Protein AF-B4HTA6-F1 (afdb_monomer_lite)

Organism: Drosophila sechellia (NCBI:txid7238)

pLDDT: mean 79.47, std 12.35, range [54.22, 97.88]

Radius of gyration: 22.03 Å; chains: 1; bounding box: 57×54×31 Å

Sequence (91 aa):
MRVFLLYSIYLLLVLSPSLVQGQGHVLDKPVTELCLTCICEAISGCNATAICTSSEKGTCGIFRITWGYWVDAGKLTVNGEHPDSLHQLRQ

Structure (mmCIF, N/CA/C/O backbone):
data_AF-B4HTA6-F1
#
_entry.id   AF-B4HTA6-F1
#
loop_
_atom_site.group_PDB
_atom_site.id
_atom_site.type_symbol
_atom_site.label_atom_id
_atom_site.label_alt_id
_atom_site.label_comp_id
_atom_site.label_asym_id
_atom_site.label_entity_id
_atom_site.label_seq_id
_atom_site.pdbx_PDB_ins_code
_atom_site.Cartn_x
_atom_site.Cartn_y
_atom_site.Cartn_z
_atom_site.occupancy
_atom_site.B_iso_or_equiv
_atom_site.auth_seq_id
_atom_site.auth_comp_id
_atom_site.auth_asym_id
_atom_site.auth_atom_id
_atom_site.pdbx_PDB_model_num
ATOM 1 N N . MET A 1 1 ? -44.129 -39.165 -1.274 1.00 64.00 1 MET A N 1
ATOM 2 C CA . MET A 1 1 ? -42.700 -39.200 -0.879 1.00 64.00 1 MET A CA 1
ATOM 3 C C . MET A 1 1 ? -41.854 -38.167 -1.628 1.00 64.00 1 MET A C 1
ATOM 5 O O . MET A 1 1 ? -41.303 -37.300 -0.976 1.00 64.00 1 MET A O 1
ATOM 9 N N . ARG A 1 2 ? -41.817 -38.159 -2.972 1.00 76.62 2 ARG A N 1
ATOM 10 C CA . ARG A 1 2 ? -41.030 -37.175 -3.755 1.00 76.62 2 ARG A CA 1
ATOM 11 C C . ARG A 1 2 ? -41.416 -35.707 -3.515 1.00 76.62 2 ARG A C 1
ATOM 13 O O . ARG A 1 2 ? -40.539 -34.876 -3.353 1.00 76.62 2 ARG A O 1
ATOM 20 N N . VAL A 1 3 ? -42.711 -35.407 -3.413 1.00 78.56 3 VAL A N 1
ATOM 21 C CA . VAL A 1 3 ? -43.210 -34.036 -3.173 1.00 78.56 3 VAL A CA 1
ATOM 22 C C . VAL A 1 3 ? -42.807 -33.510 -1.790 1.00 78.56 3 VAL A C 1
ATOM 24 O O . VAL A 1 3 ? -42.379 -32.371 -1.667 1.00 78.56 3 VAL A O 1
ATOM 27 N N . PHE A 1 4 ? -42.856 -34.367 -0.767 1.00 80.88 4 PHE A N 1
ATOM 28 C CA . PHE A 1 4 ? -42.405 -34.022 0.584 1.00 80.88 4 PHE A CA 1
ATOM 29 C C . PHE A 1 4 ? -40.897 -33.755 0.636 1.00 80.88 4 PHE A C 1
ATOM 31 O O . PHE A 1 4 ? -40.474 -32.808 1.290 1.00 80.88 4 PHE A O 1
ATOM 38 N N . LEU A 1 5 ? -40.102 -34.535 -0.107 1.00 81.81 5 LEU A N 1
ATOM 39 C CA . LEU A 1 5 ? -38.659 -34.310 -0.222 1.00 81.81 5 LEU A CA 1
ATOM 40 C C . LEU A 1 5 ? -38.356 -32.962 -0.887 1.00 81.81 5 LEU A C 1
ATOM 42 O O . LEU A 1 5 ? -37.555 -32.192 -0.366 1.00 81.81 5 LEU A O 1
ATOM 46 N N . LEU A 1 6 ? -39.057 -32.625 -1.972 1.00 85.38 6 LEU A N 1
ATOM 47 C CA . LEU A 1 6 ? -38.902 -31.331 -2.645 1.00 85.38 6 LEU A CA 1
ATOM 48 C C . LEU A 1 6 ? -39.286 -30.159 -1.733 1.00 85.38 6 LEU A C 1
ATOM 50 O O . LEU A 1 6 ? -38.567 -29.165 -1.681 1.00 85.38 6 LEU A O 1
ATOM 54 N N . TYR A 1 7 ? -40.368 -30.302 -0.964 1.00 88.81 7 TYR A N 1
ATOM 55 C CA . TYR A 1 7 ? -40.807 -29.282 -0.013 1.00 88.81 7 TYR A CA 1
ATOM 56 C C . TYR A 1 7 ? -39.805 -29.092 1.135 1.00 88.81 7 TYR A C 1
ATOM 58 O O . TYR A 1 7 ? -39.495 -27.961 1.502 1.00 88.81 7 TYR A O 1
ATOM 66 N N . SER A 1 8 ? -39.234 -30.187 1.654 1.00 83.94 8 SER A N 1
ATOM 67 C CA . SER A 1 8 ? -38.193 -30.120 2.688 1.00 83.94 8 SER A CA 1
ATOM 68 C C . SER A 1 8 ? -36.900 -29.464 2.195 1.00 83.94 8 SER A C 1
ATOM 70 O O . SER A 1 8 ? -36.323 -28.654 2.911 1.00 83.94 8 SER A O 1
ATOM 72 N N . ILE A 1 9 ? -36.475 -29.744 0.958 1.00 85.81 9 ILE A N 1
ATOM 73 C CA . ILE A 1 9 ? -35.273 -29.142 0.361 1.00 85.81 9 ILE A CA 1
ATOM 74 C C . ILE A 1 9 ? -35.496 -27.645 0.117 1.00 85.81 9 ILE A C 1
ATOM 76 O O . ILE A 1 9 ? -34.625 -26.836 0.422 1.00 85.81 9 ILE A O 1
ATOM 80 N N . TYR A 1 10 ? -36.678 -27.264 -0.372 1.00 85.88 10 TYR A N 1
ATOM 81 C CA . TYR A 1 10 ? -37.047 -25.864 -0.578 1.00 85.88 10 TYR A CA 1
ATOM 82 C C . TYR A 1 10 ? -37.037 -25.065 0.734 1.00 85.88 10 TYR A C 1
ATOM 84 O O . TYR A 1 10 ? -36.451 -23.988 0.792 1.00 85.88 10 TYR A O 1
ATOM 92 N N . LEU A 1 11 ? -37.600 -25.620 1.812 1.00 84.44 11 LEU A N 1
ATOM 93 C CA . LEU A 1 11 ? -37.574 -25.001 3.142 1.00 84.44 11 LEU A CA 1
ATOM 94 C C . LEU A 1 11 ? -36.149 -24.797 3.674 1.00 84.44 11 LEU A C 1
ATOM 96 O O . LEU A 1 11 ? -35.860 -23.742 4.231 1.00 84.44 11 LEU A O 1
ATOM 100 N N . LEU A 1 12 ? -35.255 -25.769 3.469 1.00 81.00 12 LEU A N 1
ATOM 101 C CA . LEU A 1 12 ? -33.850 -25.671 3.881 1.00 81.00 12 LEU A CA 1
ATOM 102 C C . LEU A 1 12 ? -33.072 -24.607 3.090 1.00 81.00 12 LEU A C 1
ATOM 104 O O . LEU A 1 12 ? -32.228 -23.929 3.669 1.00 81.00 12 LEU A O 1
ATOM 108 N N . LEU A 1 13 ? -33.377 -24.429 1.800 1.00 77.06 13 LEU A N 1
ATOM 109 C CA . LEU A 1 13 ? -32.767 -23.395 0.952 1.00 77.06 13 LEU A CA 1
ATOM 110 C C . LEU A 1 13 ? -33.269 -21.980 1.280 1.00 77.06 13 LEU A C 1
ATOM 112 O O . LEU A 1 13 ? -32.521 -21.019 1.142 1.00 77.06 13 LEU A O 1
ATOM 116 N N . VAL A 1 14 ? -34.528 -21.839 1.705 1.00 78.06 14 VAL A N 1
ATOM 117 C CA . VAL A 1 14 ? -35.120 -20.533 2.056 1.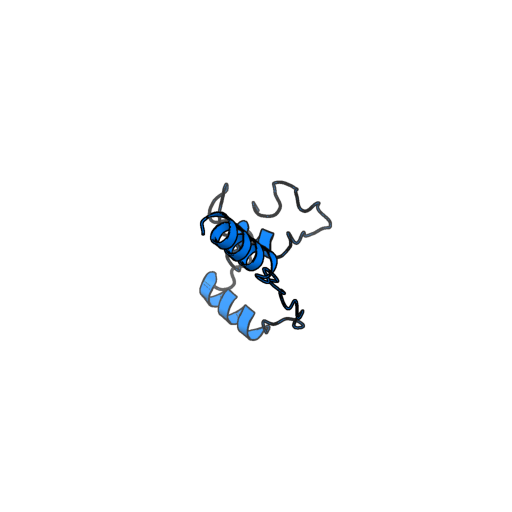00 78.06 14 VAL A CA 1
ATOM 118 C C . VAL A 1 14 ? -34.740 -20.100 3.476 1.00 78.06 14 VAL A C 1
ATOM 120 O O . VAL A 1 14 ? -34.577 -18.910 3.729 1.00 78.06 14 VAL A O 1
ATOM 123 N N . LEU A 1 15 ? -34.581 -21.050 4.404 1.00 70.38 15 LEU A N 1
ATOM 124 C CA . LEU A 1 15 ? -34.204 -20.775 5.795 1.00 70.38 15 LEU A CA 1
ATOM 125 C C . LEU A 1 15 ? -32.694 -20.730 6.029 1.00 70.38 15 LEU A C 1
ATOM 127 O O . LEU A 1 15 ? -32.284 -20.370 7.131 1.00 70.38 15 LEU A O 1
ATOM 131 N N . SER A 1 16 ? -31.861 -21.088 5.046 1.00 70.75 16 SER A N 1
ATOM 132 C CA . SER A 1 16 ? -30.418 -20.917 5.186 1.00 70.75 16 SER A CA 1
ATOM 133 C C . SER A 1 16 ? -30.111 -19.421 5.275 1.00 70.75 16 SER A C 1
ATOM 135 O O . SER A 1 16 ? -30.336 -18.701 4.297 1.00 70.75 16 SER A O 1
ATOM 137 N N . PRO A 1 17 ? -29.596 -18.921 6.410 1.00 61.41 17 PRO A N 1
ATOM 138 C CA . PRO A 1 17 ? -29.192 -17.539 6.497 1.00 61.41 17 PRO A CA 1
ATOM 139 C C . PRO A 1 17 ? -27.891 -17.424 5.709 1.00 61.41 17 PRO A C 1
ATOM 141 O O . PRO A 1 17 ? -26.800 -17.563 6.255 1.00 61.41 17 PRO A O 1
ATOM 144 N N . SER A 1 18 ? -27.974 -17.113 4.418 1.00 58.81 18 SER A N 1
ATOM 145 C CA . SER A 1 18 ? -26.861 -16.472 3.713 1.00 58.81 18 SER A CA 1
ATOM 146 C C . SER A 1 18 ? -26.736 -15.018 4.184 1.00 58.81 18 SER A C 1
ATOM 148 O O . SER A 1 18 ? -26.652 -14.093 3.387 1.00 58.81 18 SER A O 1
ATOM 150 N N . LEU A 1 19 ? -26.760 -14.802 5.500 1.00 55.56 19 LEU A N 1
ATOM 151 C CA . LEU A 1 19 ? -26.449 -13.533 6.119 1.00 55.56 19 LEU A CA 1
ATOM 152 C C . LEU A 1 19 ? -24.952 -13.571 6.417 1.00 55.56 19 LEU A C 1
ATOM 154 O O . LEU A 1 19 ? -24.524 -13.815 7.544 1.00 55.56 19 LEU A O 1
ATOM 158 N N . VAL A 1 20 ? -24.140 -13.362 5.377 1.00 62.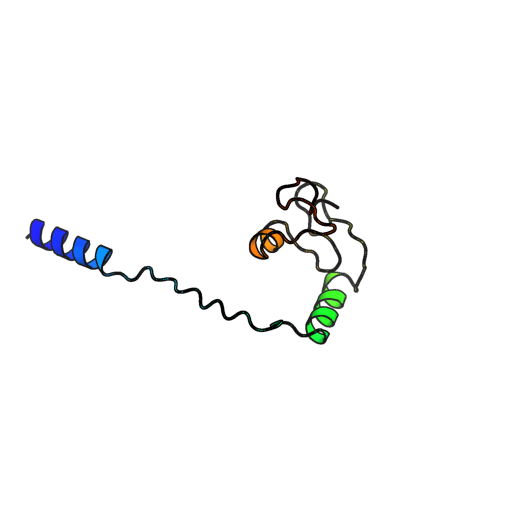06 20 VAL A N 1
ATOM 159 C CA . VAL A 1 20 ? -22.770 -12.883 5.578 1.00 62.06 20 VAL A CA 1
ATOM 160 C C . VAL A 1 20 ? -22.917 -11.470 6.130 1.00 62.06 20 VAL A C 1
ATOM 162 O O . VAL A 1 20 ? -22.942 -10.485 5.398 1.00 62.06 20 VAL A O 1
ATOM 165 N N . GLN A 1 21 ? -23.116 -11.371 7.440 1.00 59.12 21 GLN A N 1
ATOM 166 C CA . GLN A 1 21 ? -23.070 -10.103 8.137 1.00 59.12 21 GLN A CA 1
ATOM 167 C C . GLN A 1 21 ? -21.592 -9.759 8.278 1.00 59.12 21 GLN A C 1
ATOM 169 O O . GLN A 1 21 ? -20.937 -10.151 9.241 1.00 59.12 21 GLN A O 1
ATOM 174 N N . GLY A 1 22 ? -21.042 -9.086 7.265 1.00 59.34 22 GLY A N 1
ATOM 175 C CA . GLY A 1 22 ? -19.739 -8.451 7.386 1.00 59.34 22 GLY A CA 1
ATOM 176 C C . GLY A 1 22 ? -19.832 -7.449 8.529 1.00 59.34 22 GLY A C 1
ATOM 177 O O . GLY A 1 22 ? -20.447 -6.396 8.376 1.00 59.34 22 GLY A O 1
ATOM 178 N N . GLN A 1 23 ? -19.293 -7.790 9.700 1.00 58.50 23 GLN A N 1
ATOM 179 C CA . GLN A 1 23 ? -19.131 -6.830 10.782 1.00 58.50 23 GLN A CA 1
ATOM 180 C C . GLN A 1 23 ? -18.074 -5.822 10.329 1.00 58.50 23 GLN A C 1
ATOM 182 O O . GLN A 1 23 ? -16.884 -5.992 10.575 1.00 58.50 23 GLN A O 1
ATOM 187 N N . GLY A 1 24 ? -18.518 -4.783 9.623 1.00 56.38 24 GLY A N 1
ATOM 188 C CA . GLY A 1 24 ? -17.732 -3.601 9.296 1.00 56.38 24 GLY A CA 1
ATOM 189 C C . GLY A 1 24 ? -17.501 -2.770 10.551 1.00 56.38 24 GLY A C 1
ATOM 190 O O . GLY A 1 24 ? -17.972 -1.642 10.646 1.00 56.38 24 GLY A O 1
ATOM 191 N N . HIS A 1 25 ? -16.812 -3.332 11.543 1.00 55.97 25 HIS A N 1
ATOM 192 C CA . HIS A 1 25 ? -16.160 -2.508 12.543 1.00 55.97 25 HIS A CA 1
ATOM 193 C C . HIS A 1 25 ? -15.028 -1.793 11.807 1.00 55.97 25 HIS A C 1
ATOM 195 O O . HIS A 1 25 ? -13.989 -2.387 11.520 1.00 55.97 25 HIS A O 1
ATOM 201 N N . VAL A 1 26 ? -15.255 -0.526 11.455 1.00 58.06 26 VAL A N 1
ATOM 202 C CA . VAL A 1 26 ? -14.179 0.405 11.111 1.00 58.06 26 VAL A CA 1
ATOM 203 C C . VAL A 1 26 ? -13.356 0.544 12.386 1.00 58.06 26 VAL A C 1
ATOM 205 O O . VAL A 1 26 ? -13.655 1.364 13.248 1.00 58.06 26 VAL A O 1
ATOM 208 N N . LEU A 1 27 ? -12.391 -0.354 12.579 1.00 58.81 27 LEU A N 1
ATOM 209 C CA . LEU A 1 27 ? -11.370 -0.160 13.591 1.00 58.81 27 LEU A CA 1
ATOM 210 C C . LEU A 1 27 ? -10.631 1.098 13.145 1.00 58.81 27 LEU A C 1
ATOM 212 O O . LEU A 1 27 ? -10.128 1.135 12.021 1.00 58.81 27 LEU A O 1
ATOM 216 N N . ASP A 1 28 ? -10.638 2.148 13.962 1.00 68.25 28 ASP A N 1
ATOM 217 C CA . ASP A 1 28 ? -9.849 3.345 13.693 1.00 68.25 28 ASP A CA 1
ATOM 218 C C . ASP A 1 28 ? -8.392 2.913 13.508 1.00 68.25 28 ASP A C 1
ATOM 220 O O . ASP A 1 28 ? -7.712 2.573 14.471 1.00 68.25 28 ASP A O 1
ATOM 224 N N . LYS A 1 29 ? -7.952 2.840 12.245 1.00 75.44 29 LYS A N 1
ATOM 225 C CA . LYS A 1 29 ? -6.620 2.389 11.813 1.00 75.44 29 LYS A CA 1
ATOM 226 C C . LYS A 1 29 ? -6.190 1.077 12.502 1.00 75.44 29 LYS A C 1
ATOM 228 O O . LYS A 1 29 ? -5.384 1.108 13.430 1.00 75.44 29 LYS A O 1
ATOM 233 N N . PRO A 1 30 ? -6.641 -0.096 12.011 1.00 84.06 30 PRO A N 1
ATOM 234 C CA . PRO A 1 30 ? -6.271 -1.393 12.593 1.00 84.06 30 PRO A CA 1
ATOM 235 C C . PRO A 1 30 ? -4.759 -1.669 12.563 1.00 84.06 30 PRO A C 1
ATOM 237 O O . PRO A 1 30 ? -4.275 -2.554 13.264 1.00 84.06 30 PRO A O 1
ATOM 240 N N . VAL A 1 31 ? -4.018 -0.927 11.735 1.00 90.25 31 VAL A N 1
ATOM 241 C CA . VAL A 1 31 ? -2.575 -1.050 11.553 1.00 90.25 31 VAL A CA 1
ATOM 242 C C . VAL A 1 31 ? -1.890 0.165 12.174 1.00 90.25 31 VAL A C 1
ATOM 244 O O . VAL A 1 31 ? -2.165 1.305 11.798 1.00 90.25 31 VAL A O 1
ATOM 247 N N . THR A 1 32 ? -0.986 -0.084 13.122 1.00 94.50 32 THR A N 1
ATOM 248 C CA . THR A 1 32 ? -0.171 0.963 13.750 1.00 94.50 32 THR A CA 1
ATOM 249 C C . THR A 1 32 ? 0.913 1.466 12.798 1.00 94.50 32 THR A C 1
ATOM 251 O O . THR A 1 32 ? 1.340 0.761 11.884 1.00 94.50 32 THR A O 1
ATOM 254 N N . GLU A 1 33 ? 1.421 2.670 13.051 1.00 93.62 33 GLU A N 1
ATOM 255 C CA . GLU A 1 33 ? 2.529 3.239 12.277 1.00 93.62 33 GLU A CA 1
ATOM 256 C C . GLU A 1 33 ? 3.790 2.368 12.340 1.00 93.62 33 GLU A C 1
ATOM 258 O O . GLU A 1 33 ? 4.407 2.109 11.315 1.00 93.62 33 GLU A O 1
ATOM 263 N N . LEU A 1 34 ? 4.110 1.812 13.515 1.00 96.00 34 LEU A N 1
ATOM 264 C CA . LEU A 1 34 ? 5.226 0.876 13.665 1.00 96.00 34 LEU A CA 1
ATOM 265 C C . LEU A 1 34 ? 5.076 -0.344 12.745 1.00 96.00 34 LEU A C 1
ATOM 267 O O . LEU A 1 34 ? 6.042 -0.765 12.113 1.00 96.00 34 LEU A O 1
ATOM 271 N N . CYS A 1 35 ? 3.866 -0.900 12.647 1.00 96.81 35 CYS A N 1
ATOM 272 C CA . CYS A 1 35 ? 3.601 -2.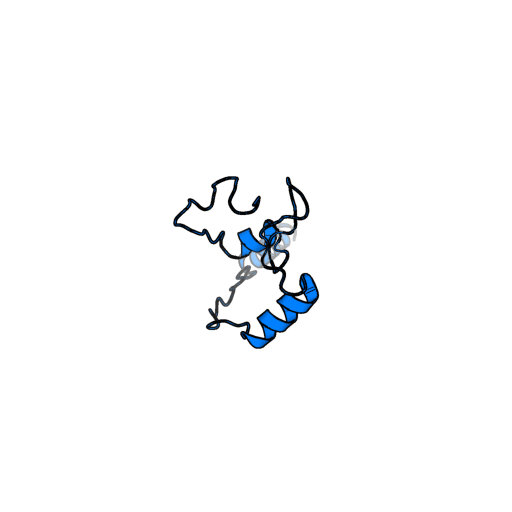025 11.760 1.00 96.81 35 CYS A CA 1
ATOM 273 C C . CYS A 1 35 ? 3.804 -1.630 10.290 1.00 96.81 35 CYS A C 1
ATOM 275 O O . CYS A 1 35 ? 4.466 -2.360 9.551 1.00 96.81 35 CYS A O 1
ATOM 277 N N . LEU A 1 36 ? 3.320 -0.451 9.885 1.00 95.00 36 LEU A N 1
ATOM 278 C CA . LEU A 1 36 ? 3.545 0.078 8.538 1.00 95.00 36 LEU A CA 1
ATOM 279 C C . LEU A 1 36 ? 5.035 0.280 8.241 1.00 95.00 36 LEU A C 1
ATOM 281 O O . LEU A 1 36 ? 5.474 -0.089 7.154 1.00 95.00 36 LEU A O 1
ATOM 285 N N . THR A 1 37 ? 5.826 0.775 9.196 1.00 96.12 37 THR A N 1
ATOM 286 C CA . THR A 1 37 ? 7.284 0.906 9.049 1.00 96.12 37 THR A CA 1
ATOM 287 C C . THR A 1 37 ? 7.947 -0.450 8.826 1.00 96.12 37 THR A C 1
ATOM 289 O O . THR A 1 37 ? 8.715 -0.608 7.880 1.00 96.12 37 THR A O 1
ATOM 292 N N . CYS A 1 38 ? 7.612 -1.464 9.628 1.00 97.88 38 CYS A N 1
ATOM 293 C CA . CYS A 1 38 ? 8.168 -2.807 9.444 1.00 97.88 38 CYS A CA 1
ATOM 294 C C . CYS A 1 38 ? 7.819 -3.399 8.070 1.00 97.88 38 CYS A C 1
ATOM 296 O O . CYS A 1 38 ? 8.675 -3.997 7.421 1.00 97.88 38 CYS A O 1
ATOM 298 N N . ILE A 1 39 ? 6.575 -3.223 7.616 1.00 95.81 39 ILE A N 1
ATOM 299 C CA . ILE A 1 39 ? 6.123 -3.711 6.306 1.00 95.81 39 ILE A CA 1
ATOM 300 C C . ILE A 1 39 ? 6.862 -2.977 5.179 1.00 95.81 39 ILE A C 1
ATOM 302 O O . ILE A 1 39 ? 7.333 -3.605 4.235 1.00 95.81 39 ILE A O 1
ATOM 306 N N . CYS A 1 40 ? 6.986 -1.658 5.288 1.00 95.06 40 CYS A N 1
ATOM 307 C CA . CYS A 1 40 ? 7.674 -0.797 4.332 1.00 95.06 40 CYS A CA 1
ATOM 308 C C . CYS A 1 40 ? 9.146 -1.206 4.140 1.00 95.06 40 CYS A C 1
ATOM 310 O O . CYS A 1 40 ? 9.588 -1.425 3.007 1.00 95.06 40 CYS A O 1
ATOM 312 N N . GLU A 1 41 ? 9.881 -1.392 5.239 1.00 95.75 41 GLU A N 1
ATOM 313 C CA . GLU A 1 41 ? 11.278 -1.838 5.214 1.00 95.75 41 GLU A CA 1
ATOM 314 C C . GLU A 1 41 ? 11.415 -3.236 4.598 1.00 95.75 41 GLU A C 1
ATOM 316 O O . GLU A 1 41 ? 12.228 -3.449 3.701 1.00 95.75 41 GLU A O 1
ATOM 321 N N . ALA A 1 42 ? 10.570 -4.183 5.014 1.00 95.50 42 ALA A N 1
ATOM 322 C CA . ALA A 1 42 ? 10.631 -5.561 4.530 1.00 95.50 42 ALA A CA 1
ATOM 323 C C . ALA A 1 42 ? 10.310 -5.695 3.032 1.00 95.50 42 ALA A C 1
ATOM 325 O O . ALA A 1 42 ? 10.879 -6.546 2.350 1.00 95.50 42 ALA A O 1
ATOM 326 N N . ILE A 1 43 ? 9.384 -4.882 2.517 1.00 92.19 43 ILE A N 1
ATOM 327 C CA . ILE A 1 43 ? 8.893 -4.997 1.141 1.00 92.19 43 ILE A CA 1
ATOM 328 C C . ILE A 1 43 ? 9.775 -4.240 0.143 1.00 92.19 43 ILE A C 1
ATOM 330 O O . ILE A 1 43 ? 9.978 -4.710 -0.980 1.00 92.19 43 ILE A O 1
ATOM 334 N N . SER A 1 44 ? 10.252 -3.047 0.500 1.00 90.94 44 SER A N 1
ATOM 335 C CA . SER A 1 44 ? 10.948 -2.166 -0.445 1.00 90.94 44 SER A CA 1
ATOM 336 C C . SER A 1 44 ? 12.167 -1.449 0.130 1.00 90.94 44 SER A C 1
ATOM 338 O O . SER A 1 44 ? 12.774 -0.659 -0.594 1.00 90.94 44 SER A O 1
ATOM 340 N N . GLY A 1 45 ? 12.528 -1.686 1.397 1.00 93.12 45 GLY A N 1
ATOM 341 C CA . GLY A 1 45 ? 13.500 -0.848 2.108 1.00 93.12 45 GLY A CA 1
ATOM 342 C C . GLY A 1 45 ? 13.022 0.599 2.205 1.00 93.12 45 GLY A C 1
ATOM 343 O O . GLY A 1 45 ? 13.803 1.526 2.007 1.00 93.12 45 GLY A O 1
ATOM 344 N N . CYS A 1 46 ? 11.705 0.785 2.343 1.00 92.38 46 CYS A N 1
ATOM 345 C CA . CYS A 1 46 ? 11.049 2.087 2.307 1.00 92.38 46 CYS A CA 1
ATOM 346 C C . CYS A 1 46 ? 11.408 2.975 1.109 1.00 92.38 46 CYS A C 1
ATOM 348 O O . CYS A 1 46 ? 11.423 4.205 1.194 1.00 92.38 46 CYS A O 1
ATOM 350 N N . ASN A 1 47 ? 11.647 2.360 -0.050 1.00 89.56 47 ASN A N 1
ATOM 351 C CA . ASN A 1 47 ? 11.921 3.093 -1.274 1.00 89.56 47 ASN A CA 1
ATOM 352 C C . ASN A 1 47 ? 10.640 3.769 -1.793 1.00 89.56 47 ASN A C 1
ATOM 354 O O . ASN A 1 47 ? 9.764 3.113 -2.358 1.00 89.56 47 ASN A O 1
ATOM 358 N N . ALA A 1 48 ? 10.569 5.095 -1.630 1.00 81.81 48 ALA A N 1
ATOM 359 C CA . ALA A 1 48 ? 9.404 5.935 -1.914 1.00 81.81 48 ALA A CA 1
ATOM 360 C C . ALA A 1 48 ? 9.005 6.076 -3.396 1.00 81.81 48 ALA A C 1
ATOM 362 O O . ALA A 1 48 ? 8.110 6.854 -3.725 1.00 81.81 48 ALA A O 1
ATOM 363 N N . THR A 1 49 ? 9.657 5.363 -4.313 1.00 79.50 49 THR A N 1
ATOM 364 C CA . THR A 1 49 ? 9.405 5.548 -5.743 1.00 79.50 49 THR A CA 1
ATOM 365 C C . THR A 1 49 ? 8.100 4.867 -6.168 1.00 79.50 49 THR A C 1
ATOM 367 O O . THR A 1 49 ? 7.835 3.727 -5.791 1.00 79.50 49 THR A O 1
ATOM 370 N N . ALA A 1 50 ? 7.298 5.537 -7.001 1.00 64.75 50 ALA A N 1
ATOM 371 C CA . ALA A 1 50 ? 6.020 5.010 -7.495 1.00 64.75 50 ALA A CA 1
ATOM 372 C C . ALA A 1 50 ? 6.156 3.771 -8.407 1.00 64.75 50 ALA A C 1
ATOM 374 O O . ALA A 1 50 ? 5.196 3.038 -8.583 1.00 64.75 50 ALA A O 1
ATOM 375 N N . ILE A 1 51 ? 7.365 3.457 -8.886 1.00 76.50 51 ILE A N 1
ATOM 376 C CA . ILE A 1 51 ? 7.614 2.468 -9.944 1.00 76.50 51 ILE A CA 1
ATOM 377 C C . ILE A 1 51 ? 6.924 1.118 -9.682 1.00 76.50 51 ILE A C 1
ATOM 379 O O . ILE A 1 51 ? 7.319 0.332 -8.808 1.00 76.50 51 ILE A O 1
ATOM 383 N N . CYS A 1 52 ? 5.947 0.815 -10.532 1.00 84.25 52 CYS A N 1
ATOM 384 C CA . CYS A 1 52 ? 5.378 -0.513 -10.689 1.00 84.25 52 CYS A CA 1
ATOM 385 C C . CYS A 1 52 ? 6.396 -1.494 -11.283 1.00 84.25 52 CYS A C 1
ATOM 387 O O . CYS A 1 52 ? 7.120 -1.179 -12.226 1.00 84.25 52 CYS A O 1
ATOM 389 N N . THR A 1 53 ? 6.403 -2.732 -10.787 1.00 83.56 53 THR A N 1
ATOM 390 C CA . THR A 1 53 ? 7.245 -3.814 -11.337 1.00 83.56 53 THR A CA 1
ATOM 391 C C . THR A 1 53 ? 6.892 -4.205 -12.779 1.00 83.56 53 THR A C 1
ATOM 393 O O . THR A 1 53 ? 7.701 -4.824 -13.464 1.00 83.56 53 THR A O 1
ATOM 396 N N . SER A 1 54 ? 5.696 -3.846 -13.253 1.00 77.81 54 SER A N 1
ATOM 397 C CA . SER A 1 54 ? 5.219 -4.048 -14.624 1.00 77.81 54 SER A CA 1
ATOM 398 C C . SER A 1 54 ? 4.215 -2.959 -14.998 1.00 77.81 54 SER A C 1
ATOM 400 O O . SER A 1 54 ? 3.436 -2.514 -14.155 1.00 77.81 54 SER A O 1
ATOM 402 N N . SER A 1 55 ? 4.209 -2.564 -16.272 1.00 70.19 55 SER A N 1
ATOM 403 C CA . SER A 1 55 ? 3.329 -1.527 -16.823 1.00 70.19 55 SER A CA 1
ATOM 404 C C . SER A 1 55 ? 1.876 -1.977 -17.024 1.00 70.19 55 SER A C 1
ATOM 406 O O . SER A 1 55 ? 1.016 -1.136 -17.266 1.00 70.19 55 SER A O 1
ATOM 408 N N . GLU A 1 56 ? 1.582 -3.279 -16.946 1.00 68.69 56 GLU A N 1
ATOM 409 C CA . GLU A 1 56 ? 0.230 -3.806 -17.197 1.00 68.69 56 GLU A CA 1
ATOM 410 C C . GLU A 1 56 ? -0.484 -4.254 -15.918 1.00 68.69 56 GLU A C 1
ATOM 412 O O . GLU A 1 56 ? -1.630 -3.871 -15.679 1.00 68.69 56 GLU A O 1
ATOM 417 N N . LYS A 1 57 ? 0.187 -5.070 -15.095 1.00 66.31 57 LYS A N 1
ATOM 418 C CA . LYS A 1 57 ? -0.319 -5.623 -13.825 1.00 66.31 57 LYS A CA 1
ATOM 419 C C . LYS A 1 57 ? 0.837 -5.802 -12.839 1.00 66.31 57 LYS A C 1
ATOM 421 O O . LYS A 1 57 ? 1.211 -6.921 -12.495 1.00 66.31 57 LYS A O 1
ATOM 426 N N . GLY A 1 58 ? 1.458 -4.689 -12.462 1.00 75.62 58 GLY A N 1
ATOM 427 C CA . GLY A 1 58 ? 2.567 -4.663 -11.515 1.00 75.62 58 GLY A CA 1
ATOM 428 C C . GLY A 1 58 ? 2.131 -4.554 -10.056 1.00 75.62 58 GLY A C 1
ATOM 429 O O . GLY A 1 58 ? 0.974 -4.291 -9.731 1.00 75.62 58 GLY A O 1
ATOM 430 N N . THR A 1 59 ? 3.108 -4.739 -9.176 1.00 87.75 59 THR A N 1
ATOM 431 C CA . THR A 1 59 ? 3.070 -4.285 -7.785 1.00 87.75 59 THR A CA 1
ATOM 432 C C . THR A 1 59 ? 3.701 -2.899 -7.697 1.00 87.75 59 THR A C 1
ATOM 434 O O . THR A 1 59 ? 4.847 -2.712 -8.120 1.00 87.75 59 THR A O 1
ATOM 437 N N . CYS A 1 60 ? 2.964 -1.932 -7.156 1.00 86.81 60 CYS A N 1
ATOM 438 C CA . CYS A 1 60 ? 3.300 -0.510 -7.263 1.00 86.81 60 CYS A CA 1
ATOM 439 C C . CYS A 1 60 ? 3.583 0.142 -5.908 1.00 86.81 60 CYS A C 1
ATOM 441 O O . CYS A 1 60 ? 3.068 -0.288 -4.869 1.00 86.81 60 CYS A O 1
ATOM 443 N N . GLY A 1 61 ? 4.415 1.184 -5.942 1.00 87.25 61 GLY A N 1
ATOM 444 C CA . GLY A 1 61 ? 4.792 1.978 -4.776 1.00 87.25 61 GLY A CA 1
ATOM 445 C C . GLY A 1 61 ? 5.504 1.211 -3.655 1.00 87.25 61 GLY A C 1
ATOM 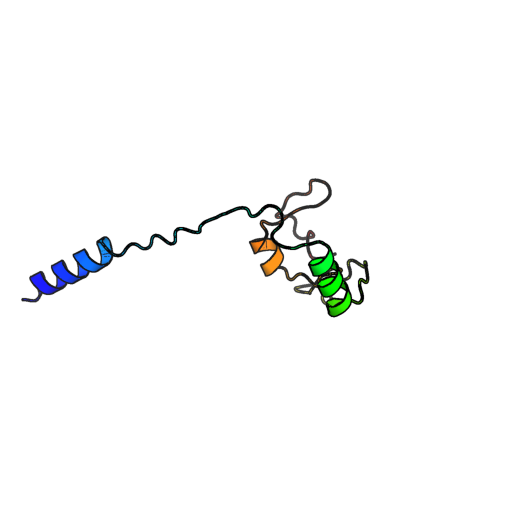446 O O . GLY A 1 61 ? 5.940 0.064 -3.794 1.00 87.25 61 GLY A O 1
ATOM 447 N N . ILE A 1 62 ? 5.588 1.876 -2.502 1.00 91.50 62 ILE A N 1
ATOM 448 C CA . ILE A 1 62 ? 6.424 1.487 -1.351 1.00 91.50 62 ILE A CA 1
ATOM 449 C C . ILE A 1 62 ? 5.966 0.189 -0.681 1.00 91.50 62 ILE A C 1
ATOM 451 O O . ILE A 1 62 ? 6.776 -0.568 -0.150 1.00 91.50 62 ILE A O 1
ATOM 455 N N . PHE A 1 63 ? 4.661 -0.077 -0.743 1.00 92.12 63 PHE A N 1
ATOM 456 C CA . PHE A 1 63 ? 4.022 -1.259 -0.169 1.00 92.12 63 PHE A CA 1
ATOM 457 C C . PHE A 1 63 ? 3.747 -2.350 -1.208 1.00 92.12 63 PHE A C 1
ATOM 459 O O . PHE A 1 63 ? 3.120 -3.352 -0.875 1.00 92.12 63 PHE A O 1
ATOM 466 N N . ARG A 1 64 ? 4.205 -2.177 -2.461 1.00 89.75 64 ARG A N 1
ATOM 467 C CA . ARG A 1 64 ? 4.025 -3.152 -3.552 1.00 89.75 64 ARG A CA 1
ATOM 468 C C . ARG A 1 64 ? 2.565 -3.592 -3.706 1.00 89.75 64 ARG A C 1
ATOM 470 O O . ARG A 1 64 ? 2.265 -4.776 -3.844 1.00 89.75 64 ARG A O 1
ATOM 477 N N . ILE A 1 65 ? 1.661 -2.615 -3.714 1.00 89.19 65 ILE A N 1
ATOM 478 C CA . ILE A 1 65 ? 0.217 -2.831 -3.814 1.00 89.19 65 ILE A CA 1
ATOM 479 C C . ILE A 1 65 ? -0.131 -3.361 -5.207 1.00 89.19 65 ILE A C 1
ATOM 481 O O . ILE A 1 65 ? 0.347 -2.843 -6.217 1.00 89.19 65 ILE A O 1
ATOM 485 N N . THR A 1 66 ? -0.954 -4.408 -5.258 1.00 88.38 66 THR A N 1
ATOM 486 C CA . THR A 1 66 ? -1.520 -4.932 -6.507 1.00 88.38 66 THR A CA 1
ATOM 487 C C . THR A 1 66 ? -2.819 -4.212 -6.848 1.00 88.38 66 THR A C 1
ATOM 489 O O . THR A 1 66 ? -3.479 -3.637 -5.981 1.00 88.38 66 THR A O 1
ATOM 492 N N . TRP A 1 67 ? -3.245 -4.323 -8.107 1.00 86.00 67 TRP A N 1
ATOM 493 C CA . TRP A 1 67 ? -4.521 -3.755 -8.532 1.00 86.00 67 TRP A CA 1
ATOM 494 C C . TRP A 1 67 ? -5.717 -4.278 -7.730 1.00 86.00 67 TRP A C 1
ATOM 496 O O . TRP A 1 67 ? -6.544 -3.487 -7.290 1.00 86.00 67 TRP A O 1
ATOM 506 N N . GLY A 1 68 ? -5.778 -5.591 -7.480 1.00 87.38 68 GLY A N 1
ATOM 507 C CA . GLY A 1 68 ? -6.868 -6.192 -6.705 1.00 87.38 68 GLY A CA 1
ATOM 508 C C . GLY A 1 68 ? -6.937 -5.639 -5.282 1.00 87.38 68 GLY A C 1
ATOM 509 O O . GLY A 1 68 ? -7.995 -5.202 -4.849 1.00 87.38 68 GLY A O 1
ATOM 510 N N . TYR A 1 69 ? -5.788 -5.545 -4.605 1.00 89.56 69 TYR A N 1
ATOM 511 C CA . TYR A 1 69 ? -5.730 -5.047 -3.228 1.00 89.56 69 TYR A CA 1
ATOM 512 C C . TYR A 1 69 ? -6.240 -3.602 -3.101 1.00 89.56 69 TYR A C 1
ATOM 514 O O . TYR A 1 69 ? -6.926 -3.251 -2.147 1.00 89.56 69 TYR A O 1
ATOM 522 N N . TRP A 1 70 ? -5.935 -2.750 -4.076 1.00 87.06 70 TRP A N 1
ATOM 523 C CA . TRP A 1 70 ? -6.436 -1.374 -4.108 1.00 87.06 70 TRP A CA 1
ATOM 524 C C . TRP A 1 70 ? -7.933 -1.281 -4.443 1.00 87.06 70 TRP A C 1
ATOM 526 O O . TRP A 1 70 ? -8.623 -0.422 -3.891 1.00 87.06 70 TRP A O 1
ATOM 536 N N . VAL A 1 71 ? -8.455 -2.161 -5.310 1.00 87.94 71 VAL A N 1
ATOM 537 C CA . VAL A 1 71 ? -9.903 -2.242 -5.570 1.00 87.94 71 VAL A CA 1
ATOM 538 C C . VAL A 1 71 ? -10.648 -2.615 -4.294 1.00 87.94 71 VAL A C 1
ATOM 540 O O . VAL A 1 71 ? -11.619 -1.942 -3.946 1.00 87.94 71 VAL A O 1
ATOM 543 N N . ASP A 1 72 ? -10.155 -3.618 -3.570 1.00 89.06 72 ASP A N 1
ATOM 544 C CA . ASP A 1 72 ? -10.737 -4.064 -2.302 1.00 89.06 72 ASP A CA 1
ATOM 545 C C . ASP A 1 72 ? -10.658 -2.973 -1.220 1.00 89.06 72 ASP A C 1
ATOM 547 O O . ASP A 1 72 ? -11.549 -2.855 -0.381 1.00 89.06 72 ASP A O 1
ATOM 551 N N . ALA A 1 73 ? -9.635 -2.114 -1.279 1.00 87.50 73 ALA 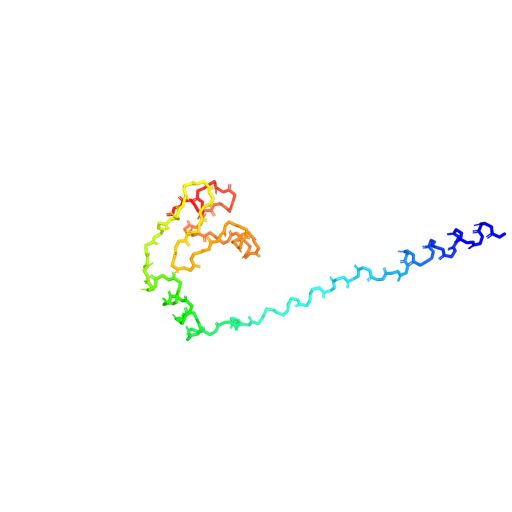A N 1
ATOM 552 C CA . ALA A 1 73 ? -9.483 -0.944 -0.413 1.00 87.50 73 ALA A CA 1
ATOM 553 C C . ALA A 1 73 ? -10.394 0.247 -0.788 1.00 87.50 73 ALA A C 1
ATOM 555 O O . ALA A 1 73 ? -10.281 1.316 -0.186 1.00 87.50 73 ALA A O 1
ATOM 556 N N . GLY A 1 74 ? -11.289 0.097 -1.771 1.00 87.94 74 GLY A N 1
ATOM 557 C CA . GLY A 1 74 ? -12.266 1.122 -2.149 1.00 87.94 74 GLY A CA 1
ATOM 558 C C . GLY A 1 74 ? -11.789 2.097 -3.225 1.00 87.94 74 GLY A C 1
ATOM 559 O O . GLY A 1 74 ? -12.356 3.181 -3.346 1.00 87.94 74 GLY A O 1
ATOM 560 N N . LYS A 1 75 ? -10.774 1.723 -4.017 1.00 86.56 75 LYS A N 1
ATOM 561 C CA . LYS A 1 75 ? -10.266 2.514 -5.151 1.00 86.56 75 LYS A CA 1
ATOM 562 C C . LYS A 1 75 ? -9.858 3.946 -4.776 1.00 86.56 75 LYS A C 1
ATOM 564 O O . LYS A 1 75 ? -10.207 4.904 -5.462 1.00 86.56 75 LYS A O 1
A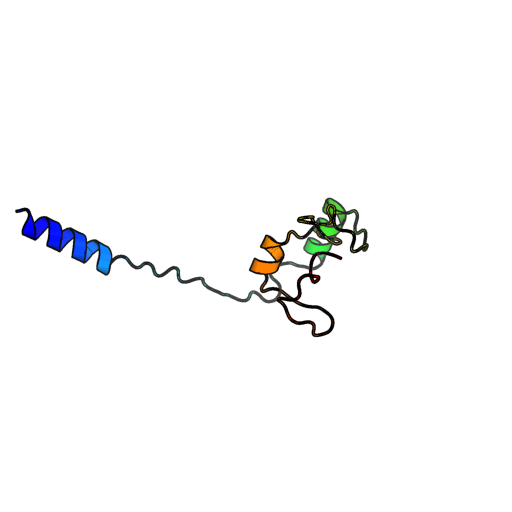TOM 569 N N . LEU A 1 76 ? -9.136 4.094 -3.666 1.00 83.94 76 LEU A N 1
ATOM 570 C CA . LEU A 1 76 ? -8.700 5.399 -3.163 1.00 83.94 76 LEU A CA 1
ATOM 571 C C . LEU A 1 76 ? -7.917 6.168 -4.237 1.00 83.94 76 LEU A C 1
ATOM 573 O O . LEU A 1 76 ? -6.987 5.625 -4.839 1.00 83.94 76 LEU A O 1
ATOM 577 N N . THR A 1 77 ? -8.287 7.429 -4.455 1.00 84.25 77 THR A N 1
ATOM 578 C CA . THR A 1 77 ? -7.641 8.312 -5.430 1.00 84.25 77 THR A CA 1
ATOM 579 C C . THR A 1 77 ? -6.819 9.387 -4.740 1.00 84.25 77 THR A C 1
ATOM 581 O O . THR A 1 77 ? -7.059 9.761 -3.590 1.00 84.25 77 THR A O 1
ATOM 584 N N . VAL A 1 78 ? -5.818 9.885 -5.457 1.00 79.81 78 VAL A N 1
ATOM 585 C CA . VAL A 1 78 ? -5.057 11.075 -5.075 1.00 79.81 78 VAL A CA 1
ATOM 586 C C . VAL A 1 78 ? -5.526 12.243 -5.939 1.00 79.81 78 VAL A C 1
ATOM 588 O O . VAL A 1 78 ? -6.084 12.040 -7.015 1.00 79.81 78 VAL A O 1
ATOM 591 N N . ASN A 1 79 ? -5.330 13.477 -5.471 1.00 82.06 79 ASN A N 1
ATOM 592 C CA . ASN A 1 79 ? -5.583 14.700 -6.250 1.00 82.06 79 ASN A CA 1
ATOM 593 C C . ASN A 1 79 ? -7.020 14.877 -6.789 1.00 82.06 79 ASN A C 1
ATOM 595 O O . ASN A 1 79 ? -7.235 15.653 -7.716 1.00 82.06 79 ASN A O 1
ATOM 599 N N . GLY A 1 80 ? -8.010 14.189 -6.210 1.00 77.06 80 GLY A N 1
ATOM 600 C CA . GLY A 1 80 ? -9.410 14.296 -6.635 1.00 77.06 80 GLY A CA 1
ATOM 601 C C . GLY A 1 80 ? -9.713 13.646 -7.989 1.00 77.06 80 GLY A C 1
ATOM 602 O O . GLY A 1 80 ? -10.731 13.963 -8.601 1.00 77.06 80 GLY A O 1
ATOM 603 N N . GLU A 1 81 ? -8.846 12.753 -8.470 1.00 80.44 81 GLU A N 1
ATOM 604 C CA . GLU A 1 81 ? -9.089 11.992 -9.695 1.00 80.44 81 GLU A CA 1
ATOM 605 C C . GLU A 1 81 ? -10.279 11.031 -9.542 1.00 80.44 81 GLU A C 1
ATOM 607 O O . GLU A 1 81 ? -10.641 10.615 -8.436 1.00 80.44 81 GLU A O 1
ATOM 612 N N . HIS A 1 82 ? -10.895 10.670 -10.672 1.00 81.00 82 HIS A N 1
ATOM 613 C CA . HIS A 1 82 ? -11.990 9.704 -10.698 1.00 81.00 82 HIS A CA 1
ATOM 614 C C . HIS A 1 82 ? -11.446 8.272 -10.514 1.00 81.00 82 HIS A C 1
ATOM 616 O O . HIS A 1 82 ? -10.523 7.892 -11.238 1.00 81.00 82 HIS A O 1
ATOM 622 N N . PRO A 1 83 ? -12.034 7.441 -9.631 1.00 75.00 83 PRO A N 1
ATOM 623 C CA . PRO A 1 83 ? -11.510 6.114 -9.281 1.00 75.00 83 PRO A CA 1
ATOM 624 C C . PRO A 1 83 ? -11.458 5.120 -10.443 1.00 75.00 83 PRO A C 1
ATOM 626 O O . PRO A 1 83 ? -10.687 4.173 -10.398 1.00 75.00 83 PRO A O 1
ATOM 629 N N . ASP A 1 84 ? -12.239 5.322 -11.502 1.00 76.00 84 ASP A N 1
ATOM 630 C CA . ASP A 1 84 ? -12.173 4.472 -12.703 1.00 76.00 84 ASP A CA 1
ATOM 631 C C . ASP A 1 84 ? -11.231 5.015 -13.788 1.00 76.00 84 ASP A C 1
ATOM 633 O O . ASP A 1 84 ? -11.218 4.520 -14.917 1.00 76.00 84 ASP A O 1
ATOM 637 N N . SER A 1 85 ? -10.433 6.040 -13.475 1.00 72.38 85 SER A N 1
ATOM 638 C CA . SER A 1 85 ? -9.388 6.486 -14.386 1.00 72.38 85 SER A CA 1
ATOM 639 C C . SER A 1 85 ? -8.338 5.370 -14.542 1.00 72.38 85 SER A C 1
ATOM 641 O O . SER A 1 85 ? -7.840 4.791 -13.577 1.00 72.38 85 SER A O 1
ATOM 643 N N . LEU A 1 86 ? -8.005 5.021 -15.788 1.00 59.16 86 LEU A N 1
ATOM 644 C CA . LEU A 1 86 ? -7.157 3.862 -16.123 1.00 59.16 86 LEU A CA 1
ATOM 645 C C . LEU A 1 86 ? -5.707 3.948 -15.602 1.00 59.16 86 LEU A C 1
ATOM 647 O O . LEU A 1 86 ? -4.943 2.994 -15.770 1.00 59.16 86 LEU A O 1
ATOM 651 N N . HIS A 1 87 ? -5.316 5.072 -14.997 1.00 62.69 87 HIS A N 1
ATOM 652 C CA . HIS A 1 87 ? -3.933 5.396 -14.652 1.00 62.69 87 HIS A CA 1
ATOM 653 C C . HIS A 1 87 ? -3.628 5.378 -13.149 1.00 62.69 87 HIS A C 1
ATOM 655 O O . HIS A 1 87 ? -2.454 5.440 -12.798 1.00 62.69 87 HIS A O 1
ATOM 661 N N . GLN A 1 88 ? -4.626 5.198 -12.276 1.00 64.81 88 GLN A N 1
ATOM 662 C CA . GLN A 1 88 ? -4.468 5.375 -10.823 1.00 64.81 88 GLN A CA 1
ATOM 663 C C . GLN A 1 88 ? -3.425 4.444 -10.163 1.00 64.81 88 GLN A C 1
ATOM 665 O O . GLN A 1 88 ? -2.844 4.778 -9.139 1.00 64.81 88 GLN A O 1
ATOM 670 N N . LEU A 1 89 ? -3.197 3.264 -10.744 1.00 64.25 89 LEU A N 1
ATOM 671 C CA . LEU A 1 89 ? -2.287 2.220 -10.244 1.00 64.25 89 LEU A CA 1
ATOM 672 C C . LEU A 1 89 ? -1.167 1.873 -11.219 1.00 64.25 89 LEU A C 1
ATOM 674 O O . LEU A 1 89 ? -0.476 0.879 -11.033 1.00 64.25 89 LEU A O 1
ATOM 678 N N . ARG A 1 90 ? -1.059 2.607 -12.326 1.00 58.09 90 ARG A N 1
ATOM 679 C CA . ARG A 1 90 ? -0.101 2.302 -13.397 1.00 58.09 90 ARG A CA 1
ATOM 680 C C . ARG A 1 90 ? 1.131 3.215 -13.352 1.00 58.09 90 ARG A C 1
ATOM 682 O O . ARG A 1 90 ? 1.953 3.155 -14.263 1.00 58.09 90 ARG A O 1
ATOM 689 N N . GLN A 1 91 ? 1.215 4.075 -12.341 1.00 54.22 91 GLN A N 1
ATOM 690 C CA . GLN A 1 91 ? 2.321 4.993 -12.068 1.00 54.22 91 GLN A CA 1
ATOM 691 C C . GLN A 1 91 ? 3.174 4.433 -10.936 1.00 54.22 91 GLN A C 1
ATOM 693 O O . GLN A 1 91 ? 4.416 4.533 -11.064 1.00 54.22 91 GLN A O 1
#

InterPro domains:
  IPR008597 Invertebrate-type lysozyme [PF05497] (33-80)
  IPR008597 Invertebrate-type lysozyme [PS51909] (28-91)
  IPR023346 Lysozyme-like domain superfamily [SSF53955] (31-79)

Secondary structure (DSSP, 8-state):
-HHHHHHHHHHHHHHS-----------S-SS-HHHHHHHHHHHHTT------SSTTT--BTTTTB-HHHHHHTT---STT--TT-TTTT--

Foldseek 3Di:
DVVVVVVVVVVCVVPPPPPPPPPPPPPPCPADPVNVCVLLCVPANVPQDQDFPDQPFGQGGSNRDTPVNCVVVVQDAPPPDDSPDPCRNRD